Protein AF-W1Y2M3-F1 (afdb_monomer_lite)

Organism: NCBI:txid408170

InterPro domains:
  IPR003855 Potassium transporter [PTHR30540] (4-106)
  IPR053951 K+ potassium transporter, integral membrane domain [PF02705] (2-108)

Secondary structure (DSSP, 8-state):
-TTHHHHHHHHHH-GGGGGGGSTHHHHHHHHHHTHHHHHHHHHHHHHHHHHHHHHHHGGGG-HHHHHHHIIIIIHHHHHHHHHHHHHHHHH-GGGGGSHHHHHS-TT--

Sequence (109 aa):
LILAGPGLRSIIANPEVLHALNPMWAVHFFLEYKTVSFIALGAVVLSITGVEALYADMGHFGKFPIRLAWFTVVLPSLTLNYFGQGALLLKNPEAIKNPFFLLAPDWAL

Structure (mmCIF, N/CA/C/O backbone):
data_AF-W1Y2M3-F1
#
_entry.id   AF-W1Y2M3-F1
#
loop_
_atom_site.group_PDB
_atom_site.id
_atom_site.type_symbol
_atom_site.label_atom_id
_atom_site.label_alt_id
_atom_site.label_comp_id
_atom_site.label_asym_id
_atom_site.label_entity_id
_atom_site.label_seq_id
_atom_site.pdbx_PDB_ins_code
_atom_site.Cartn_x
_atom_site.Cartn_y
_atom_site.Cartn_z
_atom_site.occupancy
_atom_site.B_iso_or_equiv
_atom_site.auth_seq_id
_atom_site.auth_comp_id
_atom_site.auth_asym_id
_atom_site.auth_atom_id
_atom_site.pdbx_PDB_model_num
ATOM 1 N N . LEU A 1 1 ? 8.631 -4.712 -11.270 1.00 63.78 1 LEU A N 1
ATOM 2 C CA . LEU A 1 1 ? 8.143 -5.840 -12.108 1.00 63.78 1 LEU A CA 1
ATOM 3 C C . LEU A 1 1 ? 7.852 -7.099 -11.295 1.00 63.78 1 LEU A C 1
ATOM 5 O O . LEU A 1 1 ? 6.708 -7.529 -11.319 1.00 63.78 1 LEU A O 1
ATOM 9 N N . ILE A 1 2 ? 8.813 -7.626 -10.526 1.00 76.56 2 ILE A N 1
ATOM 10 C CA . ILE A 1 2 ? 8.605 -8.802 -9.649 1.00 76.56 2 ILE A CA 1
ATOM 11 C C . ILE A 1 2 ? 7.457 -8.581 -8.650 1.00 76.56 2 ILE A C 1
ATOM 13 O O . ILE A 1 2 ? 6.670 -9.482 -8.418 1.00 76.56 2 ILE A O 1
ATOM 17 N N . LEU A 1 3 ? 7.301 -7.359 -8.127 1.00 78.62 3 LEU A N 1
ATOM 18 C CA . LEU A 1 3 ? 6.192 -7.000 -7.232 1.00 78.62 3 LEU A CA 1
ATOM 19 C C . LEU A 1 3 ? 4.854 -6.788 -7.958 1.00 78.62 3 LEU A C 1
ATOM 21 O O . LEU A 1 3 ? 3.801 -7.187 -7.467 1.00 78.62 3 LEU A O 1
ATOM 25 N N . ALA A 1 4 ? 4.910 -6.147 -9.128 1.00 81.81 4 ALA A N 1
ATOM 26 C CA . ALA A 1 4 ? 3.742 -5.702 -9.882 1.00 81.81 4 ALA A CA 1
ATOM 27 C C . ALA A 1 4 ? 3.007 -6.860 -10.571 1.00 81.81 4 ALA A C 1
ATOM 29 O O . ALA A 1 4 ? 1.781 -6.883 -10.579 1.00 81.81 4 ALA A O 1
ATOM 30 N N . GLY A 1 5 ? 3.744 -7.817 -11.144 1.00 85.56 5 GLY A N 1
ATOM 31 C CA . GLY A 1 5 ? 3.174 -8.925 -11.918 1.00 85.56 5 GLY A CA 1
ATOM 32 C C . GLY A 1 5 ? 2.253 -9.839 -11.097 1.00 85.56 5 GLY A C 1
ATOM 33 O O . GLY A 1 5 ? 1.089 -10.001 -11.468 1.00 85.56 5 GLY A O 1
ATOM 34 N N . PRO A 1 6 ? 2.721 -10.400 -9.966 1.00 85.12 6 PRO A N 1
ATOM 35 C CA . PRO A 1 6 ? 1.891 -11.230 -9.099 1.00 85.12 6 PRO A CA 1
ATOM 36 C C . PRO A 1 6 ? 0.721 -10.447 -8.492 1.00 85.12 6 PRO A C 1
ATOM 38 O O . PRO A 1 6 ? -0.399 -10.954 -8.429 1.00 85.12 6 PRO A O 1
ATOM 41 N N . GLY A 1 7 ? 0.950 -9.175 -8.142 1.00 86.69 7 GLY A N 1
ATOM 42 C CA . GLY A 1 7 ? -0.102 -8.287 -7.654 1.00 86.69 7 GLY A CA 1
ATOM 43 C C . GLY A 1 7 ? -1.225 -8.088 -8.667 1.00 86.69 7 GLY A C 1
ATOM 44 O O . GLY A 1 7 ? -2.390 -8.325 -8.354 1.00 86.69 7 GLY A O 1
ATOM 45 N N . LEU A 1 8 ? -0.872 -7.762 -9.912 1.00 89.94 8 LEU A N 1
ATOM 46 C CA . LEU A 1 8 ? -1.828 -7.604 -11.004 1.00 89.94 8 LEU A CA 1
ATOM 47 C C . LEU A 1 8 ? -2.621 -8.892 -11.269 1.00 89.94 8 LEU A C 1
ATOM 49 O O . LEU A 1 8 ? -3.837 -8.833 -11.437 1.00 89.94 8 LEU A O 1
ATOM 53 N N . ARG A 1 9 ? -1.963 -10.059 -11.253 1.00 87.06 9 ARG A N 1
ATOM 54 C CA . ARG A 1 9 ? -2.638 -11.357 -11.417 1.00 87.06 9 ARG A CA 1
ATOM 55 C C . ARG A 1 9 ? -3.691 -11.593 -10.330 1.00 87.06 9 ARG A C 1
ATOM 57 O O . ARG A 1 9 ? -4.790 -12.042 -10.645 1.00 87.06 9 ARG A O 1
ATOM 64 N N . SER A 1 10 ? -3.363 -11.285 -9.076 1.00 88.19 10 SER A N 1
ATOM 65 C CA . SER A 1 10 ? -4.288 -11.436 -7.946 1.00 88.19 10 SER A CA 1
ATOM 66 C C . SER A 1 10 ? -5.470 -10.460 -8.036 1.00 88.19 10 SER A C 1
ATOM 68 O O . SER A 1 10 ? -6.613 -10.865 -7.830 1.00 88.19 10 SER A O 1
ATOM 70 N N . ILE A 1 11 ? -5.226 -9.207 -8.445 1.00 91.62 11 ILE A N 1
ATOM 71 C CA . ILE A 1 11 ? -6.284 -8.203 -8.673 1.00 91.62 11 ILE A CA 1
ATOM 72 C C . ILE A 1 11 ? -7.242 -8.651 -9.780 1.00 91.62 11 ILE A C 1
ATOM 74 O O . ILE A 1 11 ? -8.451 -8.544 -9.615 1.00 91.62 11 ILE A O 1
ATOM 78 N N . ILE A 1 12 ? -6.728 -9.179 -10.896 1.00 92.12 12 ILE A N 1
ATOM 79 C CA . ILE A 1 12 ? -7.576 -9.695 -11.985 1.00 92.12 12 ILE A CA 1
ATOM 80 C C . ILE A 1 12 ? -8.444 -10.863 -11.492 1.00 92.12 12 ILE A C 1
ATOM 82 O O . ILE A 1 12 ? -9.593 -10.985 -11.907 1.00 92.12 12 ILE A O 1
ATOM 86 N N . ALA A 1 13 ? -7.913 -11.708 -10.602 1.00 89.00 13 ALA A N 1
ATOM 87 C CA . ALA A 1 13 ? -8.656 -12.827 -10.032 1.00 89.00 13 ALA A CA 1
ATOM 88 C C . ALA A 1 13 ? -9.745 -12.389 -9.033 1.00 89.00 13 ALA A C 1
ATOM 90 O O . ALA A 1 13 ? -10.775 -13.054 -8.966 1.00 89.00 13 ALA A O 1
ATOM 91 N N . ASN A 1 14 ? -9.539 -11.297 -8.286 1.00 89.94 14 ASN A N 1
ATOM 92 C CA . ASN A 1 14 ? -10.523 -10.743 -7.346 1.00 89.94 14 ASN A CA 1
ATOM 93 C C . ASN A 1 14 ? -10.605 -9.207 -7.496 1.00 89.94 14 ASN A C 1
ATOM 95 O O . ASN A 1 14 ? -10.024 -8.469 -6.693 1.00 89.94 14 ASN A O 1
ATOM 99 N N . PRO A 1 15 ? -11.317 -8.698 -8.521 1.00 91.56 15 PRO A N 1
ATOM 100 C CA . PRO A 1 15 ? -11.353 -7.266 -8.844 1.00 91.56 15 PRO A CA 1
ATOM 101 C C . PRO A 1 15 ? -12.084 -6.419 -7.795 1.00 91.56 15 PRO A C 1
ATOM 103 O O . PRO A 1 15 ? -11.890 -5.207 -7.729 1.00 91.56 15 PRO A O 1
ATOM 106 N N . GLU A 1 16 ? -12.881 -7.052 -6.938 1.00 92.50 16 GLU A N 1
ATOM 107 C CA . GLU A 1 16 ? -13.537 -6.455 -5.771 1.00 92.50 16 GLU A CA 1
ATOM 108 C C . GLU A 1 16 ? -12.573 -5.717 -4.831 1.00 92.50 16 GLU A C 1
ATOM 110 O O . GLU A 1 16 ? -12.979 -4.746 -4.192 1.00 92.50 16 GLU A O 1
ATOM 115 N N . VAL A 1 17 ? -11.280 -6.077 -4.810 1.00 92.50 17 VAL A N 1
ATOM 116 C CA . VAL A 1 17 ? -10.274 -5.338 -4.031 1.00 92.50 17 VAL A CA 1
ATOM 117 C C . VAL A 1 17 ? -10.184 -3.863 -4.433 1.00 92.50 17 VAL A C 1
ATOM 119 O O . VAL A 1 17 ? -9.828 -3.016 -3.616 1.00 92.50 17 VAL A O 1
ATOM 122 N N . LEU A 1 18 ? -10.552 -3.514 -5.670 1.00 93.19 18 LEU A N 1
ATOM 123 C CA . LEU A 1 18 ? -10.558 -2.130 -6.144 1.00 93.19 18 LEU A CA 1
ATOM 124 C C . LEU A 1 18 ? -11.595 -1.265 -5.416 1.00 93.19 18 LEU A C 1
ATOM 126 O O . LEU A 1 18 ? -11.432 -0.046 -5.367 1.00 93.19 18 LEU A O 1
ATOM 130 N N . HIS A 1 19 ? -12.607 -1.863 -4.774 1.00 93.00 19 HIS A N 1
ATOM 131 C CA . HIS A 1 19 ? -13.514 -1.124 -3.896 1.00 93.00 19 HIS A CA 1
ATOM 132 C C . HIS A 1 19 ? -12.786 -0.462 -2.723 1.00 93.00 19 HIS A C 1
ATOM 134 O O . HIS A 1 19 ? -13.286 0.547 -2.230 1.00 93.00 19 HIS A O 1
ATOM 140 N N . ALA A 1 20 ? -11.595 -0.937 -2.335 1.00 89.62 20 ALA A N 1
ATOM 141 C CA . ALA A 1 20 ? -10.762 -0.301 -1.312 1.00 89.62 20 ALA A CA 1
ATOM 142 C C . ALA A 1 20 ? -10.322 1.133 -1.675 1.00 89.62 20 ALA A C 1
ATOM 144 O O . ALA A 1 20 ? -9.904 1.882 -0.796 1.00 89.62 20 ALA A O 1
ATOM 145 N N . LEU A 1 21 ? -10.449 1.549 -2.944 1.00 91.31 21 LEU A N 1
ATOM 146 C CA . LEU A 1 21 ? -10.247 2.944 -3.358 1.00 91.31 21 LEU A CA 1
ATOM 147 C C . LEU A 1 21 ? -11.345 3.886 -2.842 1.00 91.31 21 LEU A C 1
ATOM 149 O O . LEU A 1 21 ? -11.141 5.099 -2.806 1.00 91.31 21 LEU A O 1
ATOM 153 N N . ASN A 1 22 ? -12.510 3.359 -2.456 1.00 94.81 22 ASN A N 1
ATOM 154 C CA . ASN A 1 22 ? -13.584 4.164 -1.892 1.00 94.81 22 ASN A CA 1
ATOM 155 C C . ASN A 1 22 ? -13.239 4.559 -0.439 1.00 94.81 22 ASN A C 1
ATOM 157 O O . ASN A 1 22 ? -13.169 3.681 0.427 1.00 94.81 22 ASN A O 1
ATOM 161 N N . PRO A 1 23 ? -13.091 5.863 -0.127 1.00 92.81 23 PRO A N 1
ATOM 162 C CA . PRO A 1 23 ? -12.710 6.328 1.208 1.00 9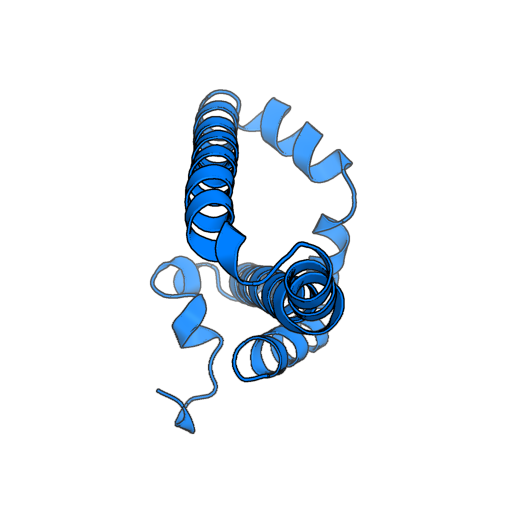2.81 23 PRO A CA 1
ATOM 163 C C . PRO A 1 23 ? -13.728 5.967 2.297 1.00 92.81 23 PRO A C 1
ATOM 165 O O . PRO A 1 23 ? -13.375 5.946 3.477 1.00 92.81 23 PRO A O 1
ATOM 168 N N . MET A 1 24 ? -14.969 5.632 1.927 1.00 95.62 24 MET A N 1
ATOM 169 C CA . MET A 1 24 ? -15.977 5.168 2.881 1.00 95.62 24 MET A CA 1
ATOM 170 C C . MET A 1 24 ? -15.516 3.936 3.664 1.00 95.62 24 MET A C 1
ATOM 172 O O . MET A 1 24 ? -15.838 3.830 4.844 1.00 95.62 24 MET A O 1
ATOM 176 N N . TRP A 1 25 ? -14.708 3.049 3.075 1.00 92.69 25 TRP A N 1
ATOM 177 C CA . TRP A 1 25 ? -14.160 1.893 3.794 1.00 92.69 25 TRP A CA 1
ATOM 178 C C . TRP A 1 25 ? -13.255 2.296 4.953 1.00 92.69 25 TRP A C 1
ATOM 180 O O . TRP A 1 25 ? -13.339 1.701 6.024 1.00 92.69 25 TRP A O 1
ATOM 190 N N . ALA A 1 26 ? -12.438 3.337 4.773 1.00 91.38 26 ALA A N 1
ATOM 191 C CA . ALA A 1 26 ? -11.623 3.868 5.857 1.00 91.38 26 ALA A CA 1
ATOM 192 C C . ALA A 1 26 ? -12.516 4.450 6.961 1.00 91.38 26 ALA A C 1
ATOM 194 O O . ALA A 1 26 ? -12.329 4.127 8.130 1.00 91.38 26 ALA A O 1
ATOM 195 N N . VAL A 1 27 ? -13.533 5.241 6.602 1.00 94.62 27 VAL A N 1
ATOM 196 C CA . VAL A 1 27 ? -14.480 5.811 7.579 1.00 94.62 27 VAL A CA 1
ATOM 197 C C . VAL A 1 27 ? -15.181 4.710 8.378 1.00 94.62 27 VAL A C 1
ATOM 199 O O . VAL A 1 27 ? -15.171 4.749 9.608 1.00 94.62 27 VAL A O 1
ATOM 202 N N . HIS A 1 28 ? -15.734 3.702 7.701 1.00 95.19 28 HIS A N 1
ATOM 203 C CA . HIS A 1 28 ? -16.362 2.555 8.355 1.00 95.19 28 HIS A CA 1
ATOM 204 C C . HIS A 1 28 ? -15.383 1.813 9.267 1.00 95.19 28 HIS A C 1
ATOM 206 O O . HIS A 1 28 ? -15.739 1.494 10.399 1.00 95.19 28 HIS A O 1
ATOM 212 N N . PHE A 1 29 ? -14.138 1.614 8.827 1.00 93.88 29 PHE A N 1
ATOM 213 C CA . PHE A 1 29 ? -13.106 0.976 9.638 1.00 93.88 29 PHE A CA 1
ATOM 214 C C . PHE A 1 29 ? -12.856 1.732 10.951 1.00 93.88 29 PHE A C 1
ATOM 216 O O . PHE A 1 29 ? -12.845 1.107 12.008 1.00 93.88 29 PHE A O 1
ATOM 223 N N . PHE A 1 30 ? -12.731 3.063 10.912 1.00 95.38 30 PHE A N 1
ATOM 224 C CA . PHE A 1 30 ? -12.540 3.877 12.120 1.00 95.38 30 PHE A CA 1
ATOM 225 C C . PHE A 1 30 ? -13.743 3.858 13.066 1.00 95.38 30 PHE A C 1
ATOM 227 O O . PHE A 1 30 ? -13.560 3.829 14.286 1.00 95.38 30 PHE A O 1
ATOM 234 N N . LEU A 1 31 ? -14.961 3.885 12.522 1.00 96.25 31 LEU A N 1
ATOM 235 C CA . LEU A 1 31 ? -16.184 3.861 13.325 1.00 96.25 31 LEU A CA 1
ATOM 236 C C . LEU A 1 31 ? -16.376 2.513 14.033 1.00 96.25 31 LEU A C 1
ATOM 238 O O . LEU A 1 31 ? -16.749 2.496 15.209 1.00 96.25 31 LEU A O 1
ATOM 242 N N . GLU A 1 32 ? -16.081 1.417 13.335 1.00 96.88 32 GLU A N 1
ATOM 243 C CA . GLU A 1 32 ? -16.286 0.052 13.822 1.00 96.88 32 GLU A CA 1
ATOM 244 C C . GLU A 1 32 ? -15.173 -0.390 14.787 1.00 96.88 32 GLU A C 1
ATOM 246 O O . GLU A 1 32 ? -15.447 -0.842 15.899 1.00 96.88 32 GLU A O 1
ATOM 251 N N . TYR A 1 33 ? -13.903 -0.207 14.408 1.00 93.75 33 TYR A N 1
ATOM 252 C CA . TYR A 1 33 ? -12.765 -0.815 15.111 1.00 93.75 33 TYR A CA 1
ATOM 253 C C . TYR A 1 33 ? -11.977 0.144 16.017 1.00 93.75 33 TYR A C 1
ATOM 255 O O . TYR A 1 33 ? -11.052 -0.299 16.703 1.00 93.75 33 TYR A O 1
ATOM 263 N N . LYS A 1 34 ? -12.347 1.435 16.058 1.00 94.38 34 LYS A N 1
ATOM 264 C CA . LYS A 1 34 ? -11.882 2.491 16.986 1.00 94.38 34 LYS A CA 1
ATOM 265 C C . LYS A 1 34 ? -10.404 2.371 17.384 1.00 94.38 34 LYS A C 1
ATOM 267 O O . LYS A 1 34 ? -9.534 2.864 16.673 1.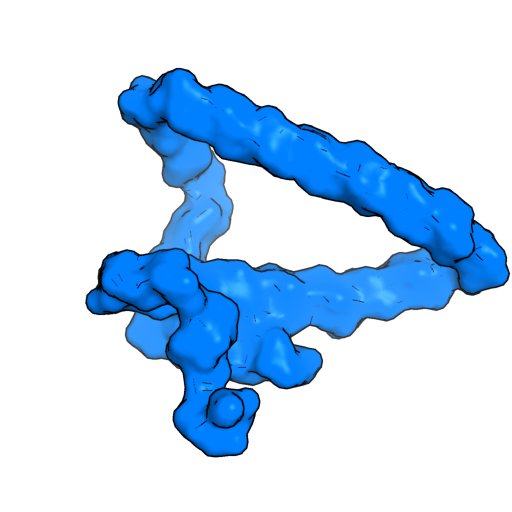00 94.38 34 LYS A O 1
ATOM 272 N N . THR A 1 35 ? -10.104 1.708 18.505 1.00 94.81 35 THR A N 1
ATOM 273 C CA . THR A 1 35 ? -8.744 1.522 19.037 1.00 94.81 35 THR A CA 1
ATOM 274 C C . THR A 1 35 ? -7.797 0.863 18.035 1.00 94.81 35 THR A C 1
ATOM 276 O O . THR A 1 35 ? -6.665 1.313 17.880 1.00 94.81 35 THR A O 1
ATOM 279 N N . VAL A 1 36 ? -8.245 -0.175 17.322 1.00 94.50 36 VAL A N 1
ATOM 280 C CA . VAL A 1 36 ? -7.415 -0.861 16.318 1.00 94.50 36 VAL A CA 1
ATOM 281 C C . VAL A 1 36 ? -7.108 0.082 15.159 1.00 94.50 36 VAL A C 1
ATOM 283 O O . VAL A 1 36 ? -5.962 0.167 14.724 1.00 94.50 36 VAL A O 1
ATOM 286 N N . SER A 1 37 ? -8.099 0.846 14.700 1.00 93.50 37 SER A N 1
ATOM 287 C CA . SER A 1 37 ? -7.918 1.835 13.634 1.00 93.50 37 SER A CA 1
ATOM 288 C C . SER A 1 37 ? -6.988 2.971 14.050 1.00 93.50 37 SER A C 1
ATOM 290 O O . SER A 1 37 ? -6.185 3.431 13.243 1.00 93.50 37 SER A O 1
ATOM 292 N N . PHE A 1 38 ? -7.038 3.382 15.318 1.00 94.31 38 PHE A N 1
ATOM 293 C CA . PHE A 1 38 ? -6.109 4.359 15.880 1.00 94.31 38 PHE A CA 1
ATOM 294 C C . PHE A 1 38 ? -4.664 3.839 15.880 1.00 94.31 38 PHE A C 1
ATOM 296 O O . PHE A 1 38 ? -3.757 4.539 15.431 1.00 94.31 38 PHE A O 1
ATOM 303 N N . ILE A 1 39 ? -4.443 2.593 16.312 1.00 95.88 39 ILE A N 1
ATOM 304 C CA . ILE A 1 39 ? -3.113 1.962 16.276 1.00 95.88 39 ILE A CA 1
ATOM 305 C C . ILE A 1 39 ? -2.622 1.815 14.828 1.00 95.88 39 ILE A C 1
ATOM 307 O O . ILE A 1 39 ? -1.470 2.137 14.534 1.00 95.88 39 ILE A O 1
ATOM 311 N N . ALA A 1 40 ? -3.494 1.389 13.910 1.00 94.25 40 ALA A N 1
ATOM 312 C CA . ALA A 1 40 ? -3.172 1.278 12.489 1.00 94.25 40 ALA A CA 1
ATOM 313 C C . ALA A 1 40 ? -2.767 2.634 11.886 1.00 94.25 40 ALA A C 1
ATOM 315 O O . ALA A 1 40 ? -1.781 2.713 11.155 1.00 94.25 40 ALA A O 1
ATOM 316 N N . LEU A 1 41 ? -3.466 3.717 12.243 1.00 94.12 41 LEU A N 1
ATOM 317 C CA . LEU A 1 41 ? -3.091 5.072 11.837 1.00 94.12 41 LEU A CA 1
ATOM 318 C C . LEU A 1 41 ? -1.710 5.464 12.378 1.00 94.12 41 LEU A C 1
ATOM 320 O O . LEU A 1 41 ? -0.913 6.047 11.647 1.00 94.12 41 LEU A O 1
ATOM 324 N N . GLY A 1 42 ? -1.401 5.101 13.625 1.00 94.75 42 GLY A N 1
ATOM 325 C CA . GLY A 1 42 ? -0.071 5.288 14.205 1.00 94.75 42 GLY A CA 1
ATOM 326 C C . GLY A 1 42 ? 1.031 4.604 13.388 1.00 94.75 42 GLY A C 1
ATOM 327 O O . GLY A 1 42 ? 2.062 5.218 13.121 1.00 94.75 42 GLY A O 1
ATOM 328 N N . ALA A 1 43 ? 0.795 3.377 12.913 1.00 93.75 43 ALA A N 1
ATOM 329 C CA . ALA A 1 43 ? 1.732 2.672 12.035 1.00 93.75 43 ALA A CA 1
ATOM 330 C C . ALA A 1 43 ? 1.915 3.378 10.677 1.00 93.75 43 ALA A C 1
ATOM 332 O O . ALA A 1 43 ? 3.037 3.451 10.170 1.00 93.75 43 ALA A O 1
ATOM 333 N N . VAL A 1 44 ? 0.844 3.950 10.111 1.00 92.44 44 VAL A N 1
ATOM 334 C CA . VAL A 1 44 ? 0.921 4.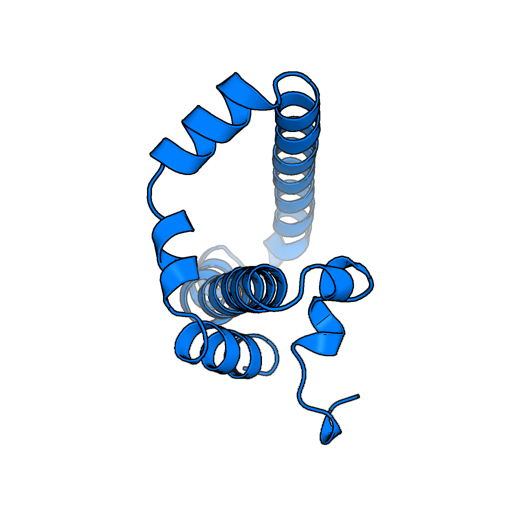762 8.882 1.00 92.44 44 VAL A CA 1
ATOM 335 C C . VAL A 1 44 ? 1.775 6.010 9.109 1.00 92.44 44 VAL A C 1
ATOM 337 O O . VAL A 1 44 ? 2.691 6.270 8.330 1.00 92.44 44 VAL A O 1
ATOM 340 N N . VAL A 1 45 ? 1.529 6.756 10.189 1.00 94.00 45 VAL A N 1
ATOM 341 C CA . VAL A 1 45 ? 2.318 7.952 10.535 1.00 94.00 45 VAL A CA 1
ATOM 342 C C . VAL A 1 45 ? 3.789 7.593 10.756 1.00 94.00 45 VAL A C 1
ATOM 344 O O . VAL A 1 45 ? 4.672 8.268 10.227 1.00 94.00 45 VAL A O 1
ATOM 347 N N . LEU A 1 46 ? 4.067 6.494 11.462 1.00 93.38 46 LEU A N 1
ATOM 348 C CA . LEU A 1 46 ? 5.430 6.006 11.669 1.00 93.38 46 LEU A CA 1
ATOM 349 C C . LEU A 1 46 ? 6.123 5.675 10.338 1.00 93.38 46 LEU A C 1
ATOM 351 O O . LEU A 1 46 ? 7.266 6.080 10.121 1.00 93.38 46 LEU A O 1
ATOM 355 N N . SER A 1 47 ? 5.426 5.011 9.413 1.00 91.06 47 SER A N 1
ATOM 356 C CA . SER A 1 47 ? 5.951 4.744 8.070 1.00 91.06 47 SER A CA 1
ATOM 357 C C . SER A 1 47 ? 6.298 6.033 7.312 1.00 91.06 47 SER A C 1
ATOM 359 O O . SER A 1 47 ? 7.361 6.089 6.695 1.00 91.06 47 SER A O 1
ATOM 361 N N . ILE A 1 48 ? 5.470 7.083 7.409 1.00 90.06 48 ILE A N 1
ATOM 362 C CA . ILE A 1 48 ? 5.739 8.390 6.778 1.00 90.06 48 ILE A CA 1
ATOM 363 C C . ILE A 1 48 ? 7.033 9.004 7.325 1.00 90.06 48 ILE A C 1
ATOM 365 O O . ILE A 1 48 ? 7.881 9.430 6.544 1.00 90.06 48 ILE A O 1
ATOM 369 N N . THR A 1 49 ? 7.232 8.990 8.645 1.00 90.62 49 THR A N 1
ATOM 370 C CA . THR A 1 49 ? 8.470 9.525 9.244 1.00 90.62 49 THR A CA 1
ATOM 371 C C . THR A 1 49 ? 9.719 8.736 8.825 1.00 90.62 49 THR A C 1
ATOM 373 O O . THR A 1 49 ? 10.774 9.322 8.593 1.00 90.62 49 THR A O 1
ATOM 376 N N . GLY A 1 50 ? 9.608 7.415 8.634 1.00 87.94 50 GLY A N 1
ATOM 377 C CA . GLY A 1 50 ? 10.702 6.601 8.091 1.00 87.94 50 GLY A CA 1
ATOM 378 C C . GLY A 1 50 ? 11.063 6.959 6.644 1.00 87.94 50 GLY A C 1
ATOM 379 O O . GLY A 1 50 ? 12.234 6.925 6.265 1.00 87.94 50 GLY A O 1
ATOM 380 N N . VAL A 1 51 ? 10.072 7.354 5.840 1.00 86.81 51 VAL A N 1
ATOM 381 C CA . VAL A 1 51 ? 10.279 7.793 4.452 1.00 86.81 51 VAL A CA 1
ATOM 382 C C . VAL A 1 51 ? 11.066 9.107 4.383 1.00 86.81 51 VAL A C 1
ATOM 384 O O . VAL A 1 51 ? 11.906 9.257 3.499 1.00 86.81 51 VAL A O 1
ATOM 387 N N . GLU A 1 52 ? 10.861 10.040 5.315 1.00 83.69 52 GLU A N 1
ATOM 388 C CA . GLU A 1 52 ? 11.643 11.286 5.377 1.00 83.69 52 GLU A CA 1
ATOM 389 C C . GLU A 1 52 ? 13.133 11.016 5.626 1.00 83.69 52 GLU A C 1
ATOM 391 O O . GLU A 1 52 ? 13.985 11.600 4.953 1.00 83.69 52 GLU A O 1
ATOM 396 N N . ALA A 1 53 ? 13.452 10.076 6.523 1.00 84.19 53 ALA A N 1
ATOM 397 C CA . ALA A 1 53 ? 14.828 9.648 6.772 1.00 84.19 53 ALA A CA 1
ATOM 398 C C . ALA A 1 53 ? 15.458 8.982 5.533 1.00 84.19 53 ALA A C 1
ATOM 400 O O . ALA A 1 53 ? 16.598 9.284 5.181 1.00 84.19 53 ALA A O 1
ATOM 401 N N . LEU A 1 54 ? 14.698 8.136 4.828 1.00 83.12 54 LEU A N 1
ATOM 402 C CA . LEU A 1 54 ? 15.143 7.507 3.580 1.00 83.12 54 LEU A CA 1
ATOM 403 C C . LEU A 1 54 ? 15.429 8.547 2.482 1.00 83.12 54 LEU A C 1
ATOM 405 O O . LEU A 1 54 ? 16.432 8.450 1.776 1.00 83.12 54 LEU A O 1
ATOM 409 N N . TYR A 1 55 ? 14.570 9.559 2.334 1.00 80.81 55 TYR A N 1
ATOM 410 C CA . TYR A 1 55 ? 14.783 10.620 1.347 1.00 80.81 55 TYR A CA 1
ATOM 411 C C . TYR A 1 55 ? 15.937 11.556 1.709 1.00 80.81 55 TYR A C 1
ATOM 413 O O . TYR A 1 55 ? 16.596 12.061 0.798 1.00 80.81 55 TYR A O 1
ATOM 421 N N . ALA A 1 56 ? 16.202 11.779 3.000 1.00 81.12 56 ALA A N 1
ATOM 422 C CA . ALA A 1 56 ? 17.371 12.534 3.442 1.00 81.12 56 ALA A CA 1
ATOM 423 C C . ALA A 1 56 ? 18.680 11.845 3.015 1.00 81.12 56 ALA A C 1
ATOM 425 O O . ALA A 1 56 ? 19.589 12.517 2.529 1.00 81.12 56 ALA A O 1
ATOM 426 N N . ASP A 1 57 ? 18.737 10.514 3.106 1.00 82.69 57 ASP A N 1
ATOM 427 C CA . ASP A 1 57 ? 19.886 9.707 2.673 1.00 82.69 57 ASP A CA 1
ATOM 428 C C . ASP A 1 57 ? 20.074 9.728 1.140 1.00 82.69 57 ASP A C 1
ATOM 430 O O . ASP A 1 57 ? 21.181 9.886 0.625 1.00 82.69 57 ASP A O 1
ATOM 434 N N . MET A 1 58 ? 18.975 9.710 0.376 1.00 83.38 58 MET A N 1
ATOM 435 C CA . MET A 1 58 ? 19.005 9.798 -1.095 1.00 83.38 58 MET A CA 1
ATOM 436 C C . MET A 1 58 ? 19.286 11.209 -1.645 1.00 83.38 58 MET A C 1
ATOM 438 O O . MET A 1 58 ? 19.327 11.399 -2.866 1.00 83.38 58 MET A O 1
ATOM 442 N N . GLY A 1 59 ? 19.487 12.214 -0.785 1.00 74.50 59 GLY A N 1
ATOM 443 C CA . GLY A 1 59 ? 19.619 13.623 -1.173 1.00 74.50 59 GLY A CA 1
ATOM 444 C C . GLY A 1 59 ? 20.706 13.906 -2.221 1.00 74.50 59 GLY A C 1
ATOM 445 O O . GLY A 1 59 ? 20.578 14.851 -3.004 1.00 74.50 59 GLY A O 1
ATOM 446 N N . HIS A 1 60 ? 21.730 13.053 -2.312 1.00 84.69 60 HIS A N 1
ATOM 447 C CA . HIS A 1 60 ? 22.837 13.190 -3.262 1.00 84.69 60 HIS A CA 1
ATOM 448 C C . HIS A 1 60 ? 22.468 12.899 -4.734 1.00 84.69 60 HIS A C 1
ATOM 450 O O . HIS A 1 60 ? 23.197 13.312 -5.635 1.00 84.69 60 HIS A O 1
ATOM 456 N N . PHE A 1 61 ? 21.349 12.215 -5.012 1.00 83.00 61 PHE A N 1
ATOM 457 C CA . PHE A 1 61 ? 20.892 11.914 -6.382 1.00 83.00 61 PHE A CA 1
ATOM 458 C C . PHE A 1 61 ? 20.123 13.070 -7.042 1.00 83.00 61 PHE A C 1
ATOM 460 O O . PHE A 1 61 ? 19.902 13.072 -8.256 1.00 83.00 61 PHE A O 1
ATOM 467 N N . GLY A 1 62 ? 19.703 14.061 -6.251 1.00 85.56 62 GLY A N 1
ATOM 468 C CA . GLY A 1 62 ? 18.884 15.176 -6.709 1.00 85.56 62 GLY A CA 1
ATOM 469 C C . GLY A 1 62 ? 17.402 14.822 -6.901 1.00 85.56 62 GLY A C 1
ATOM 470 O O . GLY A 1 62 ? 16.995 13.682 -7.110 1.00 85.56 62 GLY A O 1
ATOM 471 N N . LYS A 1 63 ? 16.552 15.852 -6.851 1.00 87.88 63 LYS A N 1
ATOM 472 C CA . LYS A 1 63 ? 15.083 15.707 -6.823 1.00 87.88 63 LYS A CA 1
ATOM 473 C C . LYS A 1 63 ? 14.460 15.053 -8.066 1.00 87.88 63 LYS A C 1
ATOM 475 O O . LYS A 1 63 ? 13.385 14.469 -7.964 1.00 87.88 63 LYS A O 1
ATOM 480 N N . PHE A 1 64 ? 15.070 15.202 -9.245 1.00 90.69 64 PHE A N 1
ATOM 481 C CA . PHE A 1 64 ? 14.462 14.772 -10.511 1.00 90.69 64 PHE A CA 1
ATOM 482 C C . PHE A 1 64 ? 14.544 13.250 -10.737 1.00 90.69 64 PHE A C 1
ATOM 484 O O . PHE A 1 64 ? 13.480 12.653 -10.917 1.00 90.69 64 PHE A O 1
ATOM 491 N N . PRO A 1 65 ? 15.722 12.594 -10.650 1.00 89.94 65 PRO A N 1
ATOM 492 C CA . PRO A 1 65 ? 15.816 11.136 -10.787 1.00 89.94 65 PRO A CA 1
ATOM 493 C C . PRO A 1 65 ? 14.947 10.384 -9.775 1.00 89.94 65 PRO A C 1
ATOM 495 O O . PRO A 1 65 ? 14.269 9.423 -10.134 1.00 89.94 65 PRO A O 1
ATOM 498 N N . ILE A 1 66 ? 14.895 10.880 -8.534 1.00 89.25 66 ILE A N 1
ATOM 499 C CA . ILE A 1 66 ? 14.082 10.311 -7.453 1.00 89.25 66 ILE A CA 1
ATOM 500 C C . ILE A 1 66 ? 12.592 10.328 -7.812 1.00 89.25 66 ILE A C 1
ATOM 502 O O . ILE A 1 66 ? 11.925 9.297 -7.751 1.00 89.25 66 ILE A O 1
ATOM 506 N N . ARG A 1 67 ? 12.060 11.485 -8.233 1.00 90.50 67 ARG A N 1
ATOM 507 C CA . ARG A 1 67 ? 10.646 11.606 -8.627 1.00 90.50 67 ARG A CA 1
ATOM 508 C C . ARG A 1 67 ? 10.320 10.717 -9.819 1.00 90.50 67 ARG A C 1
ATOM 510 O O . ARG A 1 67 ? 9.280 10.064 -9.815 1.00 90.50 67 ARG A O 1
ATOM 517 N N . LEU A 1 68 ? 11.200 10.676 -10.819 1.00 93.44 68 LEU A N 1
ATOM 518 C CA . LEU A 1 68 ? 10.985 9.849 -12.000 1.00 93.44 68 LEU A CA 1
ATOM 519 C C . LEU A 1 68 ? 10.896 8.366 -11.619 1.00 93.44 68 LEU A C 1
ATOM 521 O O . LEU A 1 68 ? 9.905 7.721 -11.956 1.00 93.44 68 LEU A O 1
ATOM 525 N N . ALA A 1 69 ? 11.869 7.843 -10.868 1.00 90.94 69 ALA A N 1
ATOM 526 C CA . ALA A 1 69 ? 11.862 6.453 -10.409 1.00 90.94 69 ALA A CA 1
ATOM 527 C C . ALA A 1 69 ? 10.635 6.139 -9.535 1.00 90.94 69 ALA A C 1
ATOM 529 O O . ALA A 1 69 ? 9.998 5.093 -9.704 1.00 90.94 69 ALA A O 1
ATOM 530 N N . TRP A 1 70 ? 10.263 7.071 -8.651 1.00 90.50 70 TRP A N 1
ATOM 531 C CA . 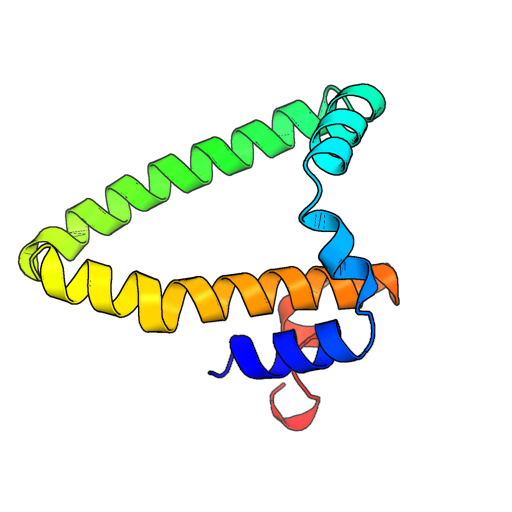TRP A 1 70 ? 9.110 6.925 -7.772 1.00 90.50 70 TRP A CA 1
ATOM 532 C C . TRP A 1 70 ? 7.803 6.772 -8.550 1.00 90.50 70 TRP A C 1
ATOM 534 O O . TRP A 1 70 ? 7.123 5.758 -8.409 1.00 90.50 70 TRP A O 1
ATOM 544 N N . PHE A 1 71 ? 7.462 7.739 -9.403 1.00 93.25 71 PHE A N 1
ATOM 545 C CA . PHE A 1 71 ? 6.161 7.759 -10.076 1.00 93.25 71 PHE A CA 1
ATOM 546 C C . PHE A 1 71 ? 6.043 6.748 -11.223 1.00 93.25 71 PHE A C 1
ATOM 548 O O . PHE A 1 71 ? 4.931 6.330 -11.535 1.00 93.25 71 PHE A O 1
ATOM 555 N N . THR A 1 72 ? 7.154 6.336 -11.845 1.00 93.12 72 THR A N 1
ATOM 556 C CA . THR A 1 72 ? 7.115 5.425 -13.007 1.00 93.12 72 THR A CA 1
ATOM 557 C C . THR A 1 72 ? 7.286 3.954 -12.646 1.00 93.12 72 THR A C 1
ATOM 559 O O . THR A 1 72 ? 6.719 3.098 -13.322 1.00 93.12 72 THR A O 1
ATOM 562 N N . VAL A 1 73 ? 8.043 3.635 -11.591 1.00 92.06 73 VAL A N 1
ATOM 563 C CA . VAL A 1 73 ? 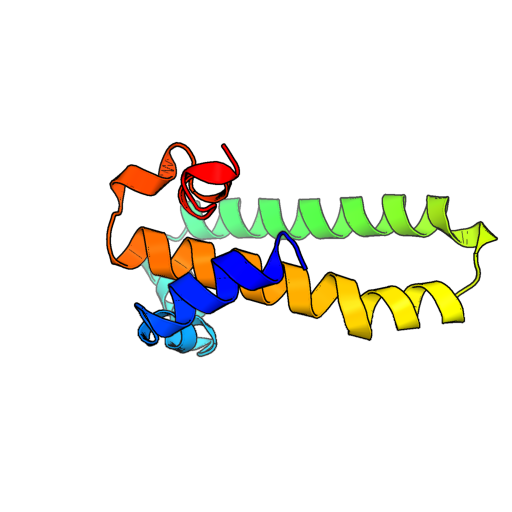8.388 2.244 -11.259 1.00 92.06 73 VAL A CA 1
ATOM 564 C C . VAL A 1 73 ? 7.945 1.875 -9.853 1.00 92.06 73 VAL A C 1
ATOM 566 O O . VAL A 1 73 ? 7.235 0.879 -9.687 1.00 92.06 73 VAL A O 1
ATOM 569 N N . VAL A 1 74 ? 8.365 2.642 -8.846 1.00 91.19 74 VAL A N 1
ATOM 570 C CA . VAL A 1 74 ? 8.221 2.241 -7.439 1.00 91.19 74 VAL A CA 1
ATOM 571 C C . VAL A 1 74 ? 6.763 2.301 -6.999 1.00 91.19 74 VAL A C 1
ATOM 573 O O . VAL A 1 74 ? 6.204 1.271 -6.631 1.00 91.19 74 VAL A O 1
ATOM 576 N N . LEU A 1 75 ? 6.125 3.467 -7.109 1.00 91.88 75 LEU A N 1
ATOM 577 C CA . LEU A 1 75 ? 4.726 3.676 -6.742 1.00 91.88 75 LEU A CA 1
ATOM 578 C C . LEU A 1 75 ? 3.784 2.684 -7.445 1.00 91.88 75 LEU A C 1
ATOM 580 O O . LEU A 1 75 ? 3.100 1.950 -6.734 1.00 91.88 75 LEU A O 1
ATOM 584 N N . PRO A 1 76 ? 3.764 2.568 -8.791 1.00 93.50 76 PRO A N 1
ATOM 585 C CA . PRO A 1 76 ? 2.849 1.634 -9.445 1.00 93.50 76 PRO A CA 1
ATOM 586 C C . PRO A 1 76 ? 3.123 0.177 -9.052 1.00 93.50 76 PRO A C 1
ATOM 588 O O . PRO A 1 76 ? 2.180 -0.588 -8.857 1.00 93.50 76 PRO A O 1
ATOM 591 N N . SER A 1 77 ? 4.392 -0.216 -8.875 1.00 92.38 77 SER A N 1
ATOM 592 C CA . SER A 1 77 ? 4.718 -1.582 -8.447 1.00 92.38 77 SER A CA 1
ATOM 593 C C . SER A 1 77 ? 4.248 -1.878 -7.024 1.00 92.38 77 SER A C 1
ATOM 595 O O . SER A 1 77 ? 3.728 -2.967 -6.782 1.00 92.38 77 SER A O 1
ATOM 597 N N . LEU A 1 78 ? 4.421 -0.934 -6.096 1.00 91.06 78 LEU A N 1
ATOM 598 C CA . LEU A 1 78 ? 3.986 -1.081 -4.708 1.00 91.06 78 LEU A CA 1
ATOM 599 C C . LEU A 1 78 ? 2.462 -1.099 -4.608 1.00 91.06 78 LEU A C 1
ATOM 601 O O . LEU A 1 78 ? 1.912 -1.990 -3.966 1.00 91.06 78 LEU A O 1
ATOM 605 N N . THR A 1 79 ? 1.774 -0.180 -5.288 1.00 92.06 79 THR A N 1
ATOM 606 C CA . THR A 1 79 ? 0.307 -0.142 -5.305 1.00 92.06 79 THR A CA 1
ATOM 607 C C . THR A 1 79 ? -0.267 -1.465 -5.804 1.00 92.06 79 THR A C 1
ATOM 609 O O . THR A 1 79 ? -1.097 -2.061 -5.121 1.00 92.06 79 THR A O 1
ATOM 612 N N . LEU A 1 80 ? 0.214 -1.977 -6.942 1.00 92.56 80 LEU A N 1
ATOM 613 C CA . LEU A 1 80 ? -0.247 -3.264 -7.471 1.00 92.56 80 LEU A CA 1
ATOM 614 C C . LEU A 1 80 ? 0.034 -4.422 -6.511 1.00 92.56 80 LEU A C 1
ATOM 616 O O . LEU A 1 80 ? -0.795 -5.319 -6.373 1.00 92.56 80 LEU A O 1
ATOM 620 N N . ASN A 1 81 ? 1.180 -4.409 -5.832 1.00 91.31 81 ASN A N 1
ATOM 621 C CA . ASN A 1 81 ? 1.523 -5.452 -4.875 1.00 91.31 81 ASN A CA 1
ATOM 622 C C . ASN A 1 81 ? 0.590 -5.446 -3.655 1.00 91.31 81 ASN A C 1
ATOM 624 O O . ASN A 1 81 ? 0.043 -6.494 -3.318 1.00 91.31 81 ASN A O 1
ATOM 628 N N . TYR A 1 82 ? 0.344 -4.284 -3.043 1.00 91.00 82 TYR A N 1
ATOM 629 C CA . TYR A 1 82 ? -0.544 -4.175 -1.881 1.00 91.00 82 TYR A CA 1
ATOM 630 C C . TYR A 1 82 ? -1.999 -4.510 -2.221 1.00 91.00 82 TYR A C 1
ATOM 632 O O . TYR A 1 82 ? -2.632 -5.278 -1.497 1.00 91.00 82 TYR A O 1
ATOM 640 N N . PHE A 1 83 ? -2.518 -4.013 -3.349 1.00 92.38 83 PHE A N 1
ATOM 641 C CA . PHE A 1 83 ? -3.852 -4.400 -3.819 1.00 92.38 83 PHE A CA 1
ATOM 642 C C . PHE A 1 83 ? -3.924 -5.900 -4.128 1.00 92.38 83 PHE A C 1
ATOM 644 O O . PHE A 1 83 ? -4.901 -6.555 -3.781 1.00 92.38 83 PHE A O 1
ATOM 651 N N . GLY A 1 84 ? -2.876 -6.485 -4.707 1.00 90.44 84 GLY A N 1
ATOM 652 C CA . GLY A 1 84 ? -2.818 -7.926 -4.929 1.00 90.44 84 GLY A CA 1
ATOM 653 C C . GLY A 1 84 ? -2.857 -8.750 -3.641 1.00 90.44 84 GLY A C 1
ATOM 654 O O . GLY A 1 84 ? -3.549 -9.768 -3.599 1.00 90.44 84 GLY A O 1
ATOM 655 N N . GLN A 1 85 ? -2.160 -8.312 -2.588 1.00 89.19 85 GLN A N 1
ATOM 656 C CA . GLN A 1 85 ? -2.216 -8.958 -1.269 1.00 89.19 85 GLN A CA 1
ATOM 657 C C . GLN A 1 85 ? -3.615 -8.846 -0.653 1.00 89.19 85 GLN A C 1
ATOM 659 O O . GLN A 1 85 ? -4.128 -9.830 -0.128 1.00 89.19 85 GLN A O 1
ATOM 664 N N . GLY A 1 86 ? -4.267 -7.687 -0.783 1.00 89.75 86 GLY A N 1
ATOM 665 C CA . GLY A 1 86 ? -5.666 -7.516 -0.384 1.00 89.75 86 GLY A CA 1
ATOM 666 C C . GLY A 1 86 ? -6.602 -8.477 -1.122 1.00 89.75 86 GLY A C 1
ATOM 667 O O . GLY A 1 86 ? -7.389 -9.171 -0.488 1.00 89.75 86 GLY A O 1
ATOM 668 N N . ALA A 1 87 ? -6.458 -8.597 -2.445 1.00 90.00 87 ALA A N 1
ATOM 669 C CA . ALA A 1 87 ? -7.229 -9.537 -3.260 1.00 90.00 87 ALA A CA 1
ATOM 670 C C . ALA A 1 87 ? -7.012 -10.999 -2.840 1.00 90.00 87 ALA A C 1
ATOM 672 O O . ALA A 1 87 ? -7.957 -11.786 -2.821 1.00 90.00 87 ALA A O 1
ATOM 673 N N . LEU A 1 88 ? -5.780 -11.365 -2.475 1.00 88.62 88 LEU A N 1
ATOM 674 C CA . LEU A 1 88 ? -5.472 -12.700 -1.968 1.00 88.62 88 LEU A CA 1
ATOM 675 C C . LEU A 1 88 ? -6.170 -12.958 -0.625 1.00 88.62 88 LEU A C 1
ATOM 677 O O . LEU A 1 88 ? -6.740 -14.030 -0.437 1.00 88.62 88 LEU A O 1
ATOM 681 N N . LEU A 1 89 ? -6.161 -11.974 0.278 1.00 88.50 89 LEU A N 1
ATOM 682 C CA . LEU A 1 89 ? -6.780 -12.075 1.602 1.00 88.50 89 LEU A CA 1
ATOM 683 C C . LEU A 1 89 ? -8.309 -12.132 1.554 1.00 88.50 89 LEU A C 1
ATOM 685 O O . LEU A 1 89 ? -8.899 -12.841 2.365 1.00 88.50 89 LEU A O 1
ATOM 689 N N . LEU A 1 90 ? -8.944 -11.443 0.600 1.00 86.94 90 LEU A N 1
ATOM 690 C CA . LEU A 1 90 ? -10.396 -11.527 0.393 1.00 86.94 90 LEU A CA 1
ATOM 691 C C . LEU A 1 90 ? -10.837 -1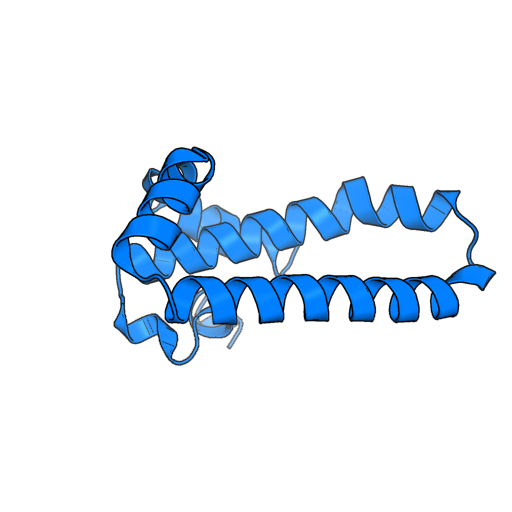2.955 0.044 1.00 86.94 90 LEU A C 1
ATOM 693 O O . LEU A 1 90 ? -11.864 -13.423 0.530 1.00 86.94 90 LEU A O 1
ATOM 697 N N . LYS A 1 91 ? -10.025 -13.676 -0.737 1.00 85.56 91 LYS A N 1
ATOM 698 C CA . LYS A 1 91 ? -10.293 -15.068 -1.117 1.00 85.56 91 LYS A CA 1
ATOM 699 C C . LYS A 1 91 ? -9.829 -16.083 -0.070 1.00 85.56 91 LYS A C 1
ATOM 701 O O . LYS A 1 91 ? -10.487 -17.101 0.131 1.00 85.56 91 LYS A O 1
ATOM 706 N N . ASN A 1 92 ? -8.668 -15.855 0.539 1.00 85.12 92 ASN A N 1
ATOM 707 C CA . ASN A 1 92 ? -8.065 -16.756 1.514 1.00 85.12 92 ASN A CA 1
ATOM 708 C C . ASN A 1 92 ? -7.523 -15.968 2.720 1.00 85.12 92 ASN A C 1
ATOM 710 O O . ASN A 1 92 ? -6.350 -15.582 2.727 1.00 85.12 92 ASN A O 1
ATOM 714 N N . PRO A 1 93 ? -8.340 -15.777 3.770 1.00 84.38 93 PRO A N 1
ATOM 715 C CA . PRO A 1 93 ? -7.923 -15.067 4.977 1.00 84.38 93 PRO A CA 1
ATOM 716 C C . PRO A 1 93 ? -6.711 -15.696 5.682 1.00 84.38 93 PRO A C 1
ATOM 718 O O . PRO A 1 93 ? -5.938 -14.986 6.325 1.00 84.38 93 PRO A O 1
ATOM 721 N N . GLU A 1 94 ? -6.482 -17.008 5.534 1.00 82.50 94 GLU A N 1
ATOM 722 C CA . GLU A 1 94 ? -5.317 -17.678 6.132 1.00 82.50 94 GLU A CA 1
ATOM 723 C C . GLU A 1 94 ? -3.983 -17.243 5.510 1.00 82.50 94 GLU A C 1
ATOM 725 O O . GLU A 1 94 ? -2.925 -17.404 6.129 1.00 82.50 94 GLU A O 1
ATOM 730 N N . ALA A 1 95 ? -4.018 -16.627 4.322 1.00 79.94 95 ALA A N 1
ATOM 731 C CA . ALA A 1 95 ? -2.832 -16.092 3.665 1.00 79.94 95 ALA A CA 1
ATOM 732 C C . ALA A 1 95 ? -2.182 -14.934 4.443 1.00 79.94 95 ALA A C 1
ATOM 734 O O . ALA A 1 95 ? -1.048 -14.571 4.135 1.00 79.94 95 ALA A O 1
ATOM 735 N N . ILE A 1 96 ? -2.828 -14.405 5.494 1.00 79.06 96 ILE A N 1
ATOM 736 C CA . ILE A 1 96 ? -2.270 -13.364 6.374 1.00 79.06 96 ILE A CA 1
ATOM 737 C C . ILE A 1 96 ? -0.947 -13.770 7.033 1.00 79.06 96 ILE A C 1
ATOM 739 O O . ILE A 1 96 ? -0.158 -12.907 7.408 1.00 79.06 96 ILE A O 1
ATOM 743 N N . LYS A 1 97 ? -0.667 -15.077 7.129 1.00 76.50 97 LYS A N 1
ATOM 744 C CA . LYS A 1 97 ? 0.608 -15.593 7.644 1.00 76.50 97 LYS A CA 1
ATOM 745 C C . LYS A 1 97 ? 1.795 -15.190 6.776 1.00 76.50 97 LYS A C 1
ATOM 747 O O . LYS A 1 97 ? 2.870 -14.948 7.315 1.00 76.50 97 LYS A O 1
ATOM 752 N N . ASN A 1 98 ? 1.624 -15.163 5.451 1.00 75.38 98 ASN A N 1
ATOM 753 C CA . ASN A 1 98 ? 2.701 -14.762 4.554 1.00 75.38 98 ASN A CA 1
ATOM 754 C C . ASN A 1 98 ? 2.200 -14.217 3.201 1.00 75.38 98 ASN A C 1
ATOM 756 O O . ASN A 1 98 ? 2.494 -14.786 2.147 1.00 75.38 98 ASN A O 1
ATOM 760 N N . PRO A 1 99 ? 1.429 -13.115 3.200 1.00 72.00 99 PRO A N 1
ATOM 761 C CA . PRO A 1 99 ? 0.662 -12.685 2.034 1.00 72.00 99 PRO A CA 1
ATOM 762 C C . PRO A 1 99 ? 1.559 -12.261 0.873 1.00 72.00 99 PRO A C 1
ATOM 764 O O . PRO A 1 99 ? 1.185 -12.450 -0.274 1.00 72.00 99 PRO A O 1
ATOM 767 N N . PHE A 1 100 ? 2.759 -11.744 1.149 1.00 73.44 100 PHE A N 1
ATOM 768 C CA . PHE A 1 100 ? 3.735 -11.381 0.121 1.00 73.44 100 PHE A CA 1
ATOM 769 C C . PHE A 1 100 ? 4.249 -12.599 -0.655 1.00 73.44 100 PHE A C 1
ATOM 771 O O . PHE A 1 100 ? 4.275 -12.595 -1.883 1.00 73.44 100 PHE A O 1
ATOM 778 N N . PHE A 1 101 ? 4.647 -13.646 0.065 1.00 66.94 101 PHE A N 1
ATOM 779 C CA . PHE A 1 101 ? 5.217 -14.854 -0.520 1.00 66.94 101 PHE A CA 1
ATOM 780 C C . PHE A 1 101 ? 4.142 -15.721 -1.173 1.00 66.94 101 PHE A C 1
ATOM 782 O O . PHE A 1 101 ? 4.356 -16.242 -2.257 1.00 66.94 101 PHE A O 1
ATOM 789 N N . LEU A 1 102 ? 2.953 -15.791 -0.572 1.00 70.75 102 LEU A N 1
ATOM 790 C CA . LEU A 1 102 ? 1.803 -16.504 -1.135 1.00 70.75 102 LEU A CA 1
ATOM 791 C C . LEU A 1 102 ? 1.181 -15.791 -2.346 1.00 70.75 102 LEU A C 1
ATOM 793 O O . LEU A 1 102 ? 0.401 -16.388 -3.083 1.00 70.75 102 LEU A O 1
ATOM 797 N N . LEU A 1 103 ? 1.513 -14.515 -2.557 1.00 70.25 103 LEU A N 1
ATOM 798 C CA . LEU A 1 103 ? 1.194 -13.804 -3.791 1.00 70.25 103 LEU A CA 1
ATOM 799 C C . LEU A 1 103 ? 2.105 -14.245 -4.942 1.00 70.25 103 LEU A C 1
ATOM 801 O O . LEU A 1 103 ? 1.701 -14.167 -6.103 1.00 70.25 103 LEU A O 1
ATOM 805 N N . ALA A 1 104 ? 3.341 -14.653 -4.638 1.00 68.88 104 ALA A N 1
ATOM 806 C CA . ALA A 1 104 ? 4.298 -15.086 -5.640 1.00 68.88 104 ALA A CA 1
ATOM 807 C C . ALA A 1 104 ? 3.890 -16.458 -6.210 1.00 68.88 104 ALA A C 1
ATOM 809 O O . ALA A 1 104 ? 3.373 -17.306 -5.488 1.00 68.88 104 ALA A O 1
ATOM 810 N N . PRO A 1 105 ? 4.082 -16.688 -7.519 1.00 59.31 105 PRO A N 1
ATOM 811 C CA . PRO A 1 105 ? 3.834 -17.998 -8.109 1.00 59.31 105 PRO A CA 1
ATOM 812 C C . PRO A 1 105 ? 4.817 -19.041 -7.558 1.00 59.31 105 PRO A C 1
ATOM 814 O O . PRO A 1 105 ? 5.965 -18.706 -7.283 1.00 59.31 105 PRO A O 1
ATOM 817 N N . ASP A 1 106 ? 4.392 -20.305 -7.487 1.00 62.69 106 ASP A N 1
ATOM 818 C CA . ASP A 1 106 ? 5.130 -21.399 -6.824 1.00 62.69 106 ASP A CA 1
ATOM 819 C C . ASP A 1 106 ? 6.571 -21.617 -7.326 1.00 62.69 106 ASP A C 1
ATOM 821 O O . ASP A 1 106 ? 7.383 -22.207 -6.630 1.00 62.69 106 ASP A O 1
ATOM 825 N N . TRP A 1 107 ? 6.912 -21.147 -8.531 1.00 64.88 107 TRP A N 1
ATOM 826 C CA . TRP A 1 107 ? 8.268 -21.238 -9.093 1.00 64.88 107 TRP A CA 1
ATOM 827 C C . TRP A 1 107 ? 9.233 -20.155 -8.583 1.00 64.88 107 TRP A C 1
ATOM 829 O O . TRP A 1 107 ? 10.434 -20.252 -8.824 1.00 64.88 107 TRP A O 1
ATOM 839 N N . ALA A 1 108 ? 8.712 -19.094 -7.964 1.00 57.62 108 ALA A N 1
ATOM 840 C CA . ALA A 1 108 ? 9.473 -17.946 -7.466 1.00 57.62 108 ALA A CA 1
ATOM 841 C C . ALA A 1 108 ? 9.730 -18.005 -5.946 1.00 57.62 108 ALA A C 1
ATOM 843 O O . ALA A 1 108 ? 10.313 -17.068 -5.395 1.00 57.62 108 ALA A O 1
ATOM 844 N N . LEU A 1 109 ? 9.258 -19.074 -5.298 1.00 53.12 109 LEU A N 1
ATOM 845 C CA . LEU A 1 109 ? 9.425 -19.424 -3.888 1.00 53.12 109 LEU A CA 1
ATOM 846 C C . LEU A 1 109 ? 10.548 -20.453 -3.727 1.00 53.12 109 LEU A C 1
ATOM 848 O O . LEU A 1 109 ? 11.302 -20.320 -2.738 1.00 53.12 109 LEU A O 1
#

pLDDT: mean 86.72, std 9.16, range [53.12, 96.88]

Foldseek 3Di:
DQQQVLLQVLCVVQVVLVCVVPCVVLVVCCVPVVVVSVVVVVVVVVVVVVVVVVVVVVPVVPDPVVVCCCVPPVVNSVVSNVSSLVSVCVVPVVCVVPSNVVSHPPVVD

Radius of gyration: 16.23 Å; chains: 1; bounding box: 39×37×32 Å